Protein AF-A0A6F8XIN1-F1 (afdb_monomer_lite)

Organism: NCBI:txid1076124

Secondary structure (DSSP, 8-state):
--HHHHHHHHHHHTTTPPPPPPSS-GGG--HHHHHHHHHHSSPPPPP---TT-----TT----PPPSEEEEEEES-EEE-SS-EEE--TT--SSGGGTSB-HHHHHHHHHHHHHHHHT-TT---EEEEEEESTTHHHHHHHHHHHHHHTTPPS-EEEEEE--------------

Structure (mmCIF, N/CA/C/O backbone):
data_AF-A0A6F8XIN1-F1
#
_entry.id   AF-A0A6F8XIN1-F1
#
loop_
_atom_site.group_PDB
_atom_site.id
_atom_site.type_symbol
_atom_site.label_atom_id
_atom_site.label_alt_id
_atom_site.label_comp_id
_atom_site.label_asym_id
_atom_site.label_entity_id
_atom_site.label_seq_id
_atom_site.pdbx_PDB_ins_code
_atom_site.Cartn_x
_atom_site.Cartn_y
_atom_site.Cartn_z
_atom_site.occupancy
_atom_site.B_iso_or_equiv
_atom_site.auth_seq_id
_atom_site.auth_comp_id
_atom_site.auth_asym_id
_atom_site.auth_atom_id
_atom_site.pdbx_PDB_model_num
ATOM 1 N N . MET A 1 1 ? -13.088 -11.351 -6.174 1.00 59.16 1 MET A N 1
ATOM 2 C CA . MET A 1 1 ? -12.267 -10.125 -6.083 1.00 59.16 1 MET A CA 1
ATOM 3 C C . MET A 1 1 ? -13.207 -9.015 -5.657 1.00 59.16 1 MET A C 1
ATOM 5 O O . MET A 1 1 ? -14.348 -9.058 -6.100 1.00 59.16 1 MET A O 1
ATOM 9 N N . GLU A 1 2 ? -12.796 -8.109 -4.770 1.00 71.62 2 GLU A N 1
ATOM 10 C CA . GLU A 1 2 ? -13.644 -6.955 -4.439 1.00 71.62 2 GLU A CA 1
ATOM 11 C C . GLU A 1 2 ? -13.871 -6.104 -5.701 1.00 71.62 2 GLU A C 1
ATOM 13 O O . GLU A 1 2 ? -12.935 -5.953 -6.496 1.00 71.62 2 GLU A O 1
ATOM 18 N N . PRO A 1 3 ? -15.099 -5.617 -5.946 1.00 78.38 3 PRO A N 1
ATOM 19 C CA . PRO A 1 3 ? -15.448 -4.949 -7.199 1.00 78.38 3 PRO A CA 1
ATOM 20 C C . PRO A 1 3 ? -14.632 -3.670 -7.438 1.00 78.38 3 PRO A C 1
ATOM 22 O O . PRO A 1 3 ? -14.321 -3.345 -8.583 1.00 78.38 3 PRO A O 1
ATOM 25 N N . GLU A 1 4 ? -14.225 -2.978 -6.375 1.00 82.81 4 GLU A N 1
ATOM 26 C CA . GLU A 1 4 ? -13.361 -1.798 -6.420 1.00 82.81 4 GLU A CA 1
ATOM 27 C C . GLU A 1 4 ? -11.965 -2.148 -6.948 1.00 82.81 4 GLU A C 1
ATOM 29 O O . GLU A 1 4 ? -11.461 -1.484 -7.854 1.00 82.81 4 GLU A O 1
ATOM 34 N N . VAL A 1 5 ? -11.375 -3.245 -6.455 1.00 85.81 5 VAL A N 1
ATOM 35 C CA . VAL A 1 5 ? -10.076 -3.749 -6.929 1.00 85.81 5 VAL A CA 1
ATOM 36 C C . VAL A 1 5 ? -10.147 -4.099 -8.412 1.00 85.81 5 VAL A C 1
ATOM 38 O O . VAL A 1 5 ? -9.237 -3.748 -9.158 1.00 85.81 5 VAL A O 1
ATOM 41 N N . GLY A 1 6 ? -11.238 -4.738 -8.851 1.00 87.25 6 GLY A N 1
ATOM 42 C CA . GLY A 1 6 ? -11.454 -5.062 -10.264 1.00 87.25 6 GLY A CA 1
ATOM 43 C C . GLY A 1 6 ? -11.430 -3.820 -11.157 1.00 87.25 6 GLY A C 1
ATOM 44 O O . GLY A 1 6 ? -10.689 -3.782 -12.131 1.00 87.25 6 GLY A O 1
ATOM 45 N N . ARG A 1 7 ? -12.138 -2.753 -10.766 1.00 90.00 7 ARG A N 1
ATOM 46 C CA . ARG A 1 7 ? -12.169 -1.495 -11.534 1.00 90.00 7 ARG A CA 1
ATOM 47 C C . ARG A 1 7 ? -10.815 -0.799 -11.614 1.00 90.00 7 ARG A C 1
ATOM 49 O O . ARG A 1 7 ? -10.478 -0.251 -12.660 1.00 90.00 7 ARG A O 1
ATOM 56 N N . VAL A 1 8 ? -10.047 -0.794 -10.522 1.00 90.44 8 VAL A N 1
ATOM 57 C CA . VAL A 1 8 ? -8.687 -0.229 -10.524 1.00 90.44 8 VAL A CA 1
ATOM 58 C C . VAL A 1 8 ? -7.790 -1.022 -11.472 1.00 90.44 8 VAL A C 1
ATOM 60 O O . VAL A 1 8 ? -7.031 -0.426 -12.232 1.00 90.44 8 VAL A O 1
ATOM 63 N N . VAL A 1 9 ? -7.899 -2.352 -11.466 1.00 90.81 9 VAL A N 1
ATOM 64 C CA . VAL A 1 9 ? -7.155 -3.220 -12.386 1.00 90.81 9 VAL A CA 1
ATOM 65 C C . VAL A 1 9 ? -7.539 -2.946 -13.835 1.00 90.81 9 VAL A C 1
ATOM 67 O O . VAL A 1 9 ? -6.647 -2.712 -14.647 1.00 90.81 9 VAL A O 1
ATOM 70 N N . ASP A 1 10 ? -8.833 -2.906 -14.147 1.00 91.94 10 ASP A N 1
ATOM 71 C CA . ASP A 1 10 ? -9.321 -2.622 -15.498 1.00 91.94 10 ASP A CA 1
ATOM 72 C C . ASP A 1 10 ? -8.803 -1.263 -15.989 1.00 91.94 10 ASP A C 1
ATOM 74 O O . ASP A 1 10 ? -8.261 -1.163 -17.091 1.00 91.94 10 ASP A O 1
ATOM 78 N N . LEU A 1 11 ? -8.866 -0.232 -15.139 1.00 93.81 11 LEU A N 1
ATOM 79 C CA . LEU A 1 11 ? -8.350 1.099 -15.452 1.00 93.81 11 LEU A CA 1
ATOM 80 C C . LEU A 1 11 ? -6.838 1.098 -15.700 1.00 93.81 11 LEU A C 1
ATOM 82 O O . LEU A 1 11 ? -6.371 1.734 -16.636 1.00 93.81 11 LEU A O 1
ATOM 86 N N . LEU A 1 12 ? -6.050 0.421 -14.864 1.00 91.94 12 LEU A N 1
ATOM 87 C CA . LEU A 1 12 ? -4.595 0.392 -15.030 1.00 91.94 12 LEU A CA 1
ATOM 88 C C . LEU A 1 12 ? -4.173 -0.468 -16.232 1.00 91.94 12 LEU A C 1
ATOM 90 O O . LEU A 1 12 ? -3.168 -0.165 -16.879 1.00 91.94 12 LEU A O 1
ATOM 94 N N . SER A 1 13 ? -4.953 -1.495 -16.577 1.00 90.81 13 SER A N 1
ATOM 95 C CA . SER A 1 13 ? -4.680 -2.370 -17.721 1.00 90.81 13 SER A CA 1
ATOM 96 C C . SER A 1 13 ? -4.703 -1.622 -19.056 1.00 90.81 13 SER A C 1
ATOM 98 O O . SER A 1 13 ? -3.877 -1.906 -19.924 1.00 90.81 13 SER A O 1
ATOM 100 N N . SER A 1 14 ? -5.537 -0.580 -19.200 1.00 91.62 14 SER A N 1
ATOM 101 C CA . SER A 1 14 ? -5.538 0.263 -20.406 1.00 91.62 14 SER A CA 1
ATOM 102 C C . SER A 1 14 ? -4.240 1.055 -20.597 1.00 91.62 14 SER A C 1
ATOM 104 O O . SER A 1 14 ? -3.988 1.559 -21.687 1.00 91.62 14 SER A O 1
ATOM 106 N N . PHE A 1 15 ? -3.407 1.153 -19.556 1.00 89.19 15 PHE A N 1
ATOM 107 C CA . PHE A 1 15 ? -2.071 1.755 -19.600 1.00 89.19 15 PHE A CA 1
ATOM 108 C C . PHE A 1 15 ? -0.946 0.706 -19.648 1.00 89.19 15 PHE A C 1
ATOM 110 O O . PHE A 1 15 ? 0.218 1.044 -19.439 1.00 89.19 15 PHE A O 1
ATOM 117 N N . GLY A 1 16 ? -1.275 -0.564 -19.907 1.00 87.56 16 GLY A N 1
ATOM 118 C CA . GLY A 1 16 ? -0.309 -1.661 -19.974 1.00 87.56 16 GLY A CA 1
ATOM 119 C C . GLY A 1 16 ? 0.129 -2.199 -18.611 1.00 87.56 16 GLY A C 1
ATOM 120 O O . GLY A 1 16 ? 1.157 -2.866 -18.529 1.00 87.56 16 GLY A O 1
ATOM 121 N N . ALA A 1 17 ? -0.605 -1.904 -17.531 1.00 88.00 17 ALA A N 1
ATOM 122 C CA . ALA A 1 17 ? -0.322 -2.515 -16.240 1.00 88.00 17 ALA A CA 1
ATOM 123 C C . ALA A 1 17 ? -0.762 -3.982 -16.224 1.00 88.00 17 ALA A C 1
ATOM 125 O O . ALA A 1 17 ? -1.886 -4.318 -16.595 1.00 88.00 17 ALA A O 1
ATOM 126 N N . GLU A 1 18 ? 0.106 -4.842 -15.706 1.00 88.81 18 GLU A N 1
ATOM 127 C CA . GLU A 1 18 ? -0.196 -6.251 -15.496 1.00 88.81 18 GLU A CA 1
ATOM 128 C C . GLU A 1 18 ? -0.546 -6.489 -14.027 1.00 88.81 18 GLU A C 1
ATOM 130 O O . GLU A 1 18 ? 0.240 -6.198 -13.117 1.00 88.81 18 GLU A O 1
ATOM 13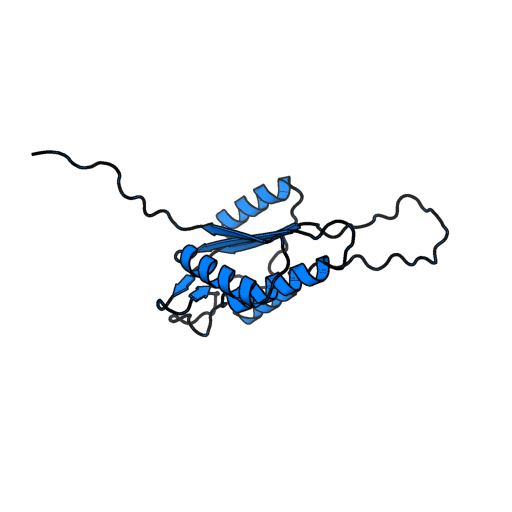5 N N . LEU A 1 19 ? -1.743 -7.027 -13.775 1.00 88.75 19 LEU A N 1
ATOM 136 C CA . LEU A 1 19 ? -2.107 -7.467 -12.437 1.00 88.75 19 LEU A CA 1
ATOM 137 C C . LEU A 1 19 ? -1.278 -8.697 -12.085 1.00 88.75 19 LEU A C 1
ATOM 139 O O . LEU A 1 19 ? -1.438 -9.764 -12.671 1.00 88.75 19 LEU A O 1
ATOM 143 N N . VAL A 1 20 ? -0.496 -8.587 -11.022 1.00 88.81 20 VAL A N 1
ATOM 144 C CA . VAL A 1 20 ? 0.047 -9.770 -10.370 1.00 88.81 20 VAL A CA 1
ATOM 145 C C . VAL A 1 20 ? -1.061 -10.314 -9.447 1.00 88.81 20 VAL A C 1
ATOM 147 O O . VAL A 1 20 ? -1.506 -9.594 -8.551 1.00 88.81 20 VAL A O 1
ATOM 150 N N . PRO A 1 21 ? -1.567 -11.546 -9.604 1.00 87.81 21 PRO A N 1
ATOM 151 C CA . PRO A 1 21 ? -2.574 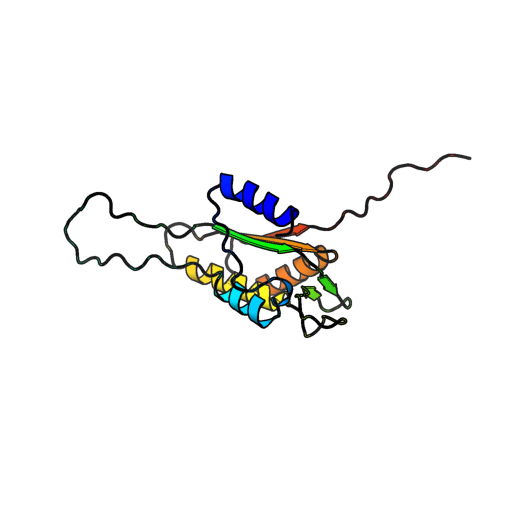-12.094 -8.698 1.00 87.81 21 PRO A CA 1
ATOM 152 C C . PRO A 1 21 ? -1.937 -12.533 -7.376 1.00 87.81 21 PRO A C 1
ATOM 154 O O . PRO A 1 21 ? -0.747 -12.840 -7.313 1.00 87.81 21 PRO A O 1
ATOM 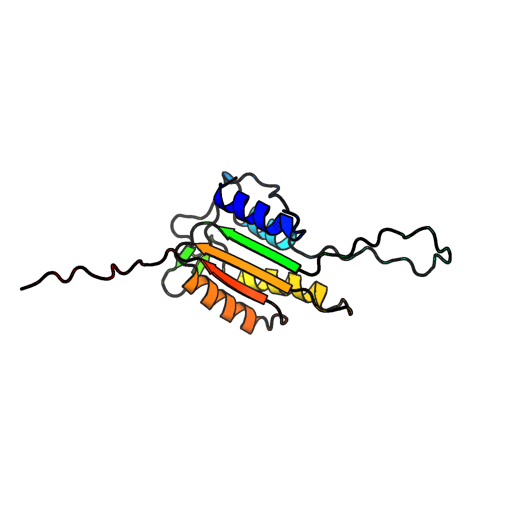157 N N . TRP A 1 22 ? -2.723 -12.574 -6.302 1.00 89.62 22 TRP A N 1
ATOM 158 C CA . TRP A 1 22 ? -2.300 -13.228 -5.063 1.00 89.62 22 TRP A CA 1
ATOM 159 C C . TRP A 1 22 ? -2.250 -14.745 -5.261 1.00 89.62 22 TRP A C 1
ATOM 161 O O . TRP A 1 22 ? -3.225 -15.323 -5.736 1.00 89.62 22 TRP A O 1
ATOM 171 N N . SER A 1 23 ? -1.173 -15.391 -4.812 1.00 90.12 23 SER A N 1
ATOM 172 C CA . SER A 1 23 ? -1.090 -16.857 -4.711 1.00 90.12 23 SER A CA 1
ATOM 173 C C . SER A 1 23 ? -1.920 -17.418 -3.548 1.00 90.12 23 SER A C 1
ATOM 175 O O . SER A 1 23 ? -2.312 -18.581 -3.567 1.00 90.12 23 SER A O 1
ATOM 177 N N . THR A 1 24 ? -2.222 -16.581 -2.552 1.00 92.44 24 THR A N 1
ATOM 178 C CA . THR A 1 24 ? -2.961 -16.947 -1.336 1.00 92.44 24 THR A CA 1
ATOM 179 C C . THR A 1 24 ? -4.410 -16.444 -1.377 1.00 92.44 24 THR A C 1
ATOM 181 O O . THR A 1 24 ? -4.683 -15.276 -1.697 1.00 92.44 24 THR A O 1
ATOM 184 N N . SER A 1 25 ? -5.360 -17.307 -0.999 1.00 91.06 25 SER A N 1
ATOM 185 C CA . SER A 1 25 ? -6.785 -16.969 -0.870 1.00 91.06 25 SER A CA 1
ATOM 186 C C . SER A 1 25 ? -7.017 -15.856 0.149 1.00 91.06 25 SER A C 1
ATOM 188 O O . SER A 1 25 ? -6.337 -15.801 1.169 1.00 91.06 25 SER A O 1
ATOM 190 N N . ALA A 1 26 ? -8.008 -14.990 -0.091 1.00 88.56 26 ALA A N 1
ATOM 191 C CA . ALA A 1 26 ? -8.253 -13.802 0.736 1.00 88.56 26 ALA A CA 1
ATOM 192 C C . ALA A 1 26 ? -8.333 -14.070 2.258 1.00 88.56 26 ALA A C 1
ATOM 194 O O . ALA A 1 26 ? -7.636 -13.366 2.988 1.00 88.56 26 ALA A O 1
ATOM 195 N N . PRO A 1 27 ? -9.041 -15.108 2.758 1.00 90.19 27 PRO A N 1
ATOM 196 C CA . PRO A 1 27 ? -9.101 -15.398 4.199 1.00 90.19 27 PRO A CA 1
ATOM 197 C C . PRO A 1 27 ? -7.754 -15.809 4.814 1.00 90.19 27 PRO A C 1
ATOM 199 O O . PRO A 1 27 ? -7.561 -15.733 6.022 1.00 90.19 27 PRO A O 1
ATOM 202 N N . SER A 1 28 ? -6.813 -16.248 3.979 1.00 91.44 28 SER A N 1
ATOM 203 C CA . SER A 1 28 ? -5.512 -16.780 4.389 1.00 91.44 28 SER A CA 1
ATOM 204 C C . SER A 1 28 ? -4.381 -15.765 4.214 1.00 91.44 28 SER A C 1
ATOM 206 O O . SER A 1 28 ? -3.229 -16.090 4.489 1.00 91.44 28 SER A O 1
ATOM 208 N N . ARG A 1 29 ? -4.678 -14.532 3.775 1.00 92.50 29 ARG A N 1
ATOM 209 C CA . ARG A 1 29 ? -3.686 -13.457 3.611 1.00 92.50 29 ARG A CA 1
ATOM 210 C C . ARG A 1 29 ? -3.302 -12.858 4.967 1.00 92.50 29 ARG A C 1
ATOM 212 O O . ARG A 1 29 ? -3.735 -11.762 5.315 1.00 92.50 29 ARG A O 1
ATOM 219 N N . GLY A 1 30 ? -2.555 -13.619 5.765 1.00 92.56 30 GLY A N 1
ATOM 220 C CA . GLY A 1 30 ? -1.930 -13.156 7.004 1.00 92.56 30 GLY A CA 1
ATOM 221 C C . GLY A 1 30 ? -0.669 -12.323 6.758 1.00 92.56 30 GLY A C 1
ATOM 222 O O . GLY A 1 30 ? -0.319 -12.040 5.612 1.00 92.56 30 GLY A O 1
ATOM 223 N N . ALA A 1 31 ? 0.023 -11.944 7.838 1.00 90.81 31 ALA A N 1
ATOM 224 C CA . ALA A 1 31 ? 1.288 -11.204 7.769 1.00 90.81 31 ALA A CA 1
ATOM 225 C C . ALA A 1 31 ? 2.308 -11.880 6.846 1.00 90.81 31 ALA A C 1
ATOM 227 O O . ALA A 1 31 ? 2.903 -11.220 6.008 1.00 90.81 31 ALA A O 1
ATOM 228 N N . ASP A 1 32 ? 2.465 -13.195 6.980 1.00 91.69 32 ASP A N 1
ATOM 229 C CA . ASP A 1 32 ? 3.332 -14.045 6.160 1.00 91.69 32 ASP A CA 1
ATOM 230 C C . ASP A 1 32 ? 3.053 -13.891 4.663 1.00 91.69 32 ASP A C 1
ATOM 232 O O . ASP A 1 32 ? 3.954 -13.570 3.893 1.00 91.69 32 ASP A O 1
ATOM 236 N N . ALA A 1 33 ? 1.794 -14.043 4.257 1.00 94.25 33 ALA A N 1
ATOM 237 C CA . ALA A 1 33 ? 1.389 -13.893 2.868 1.00 94.25 33 ALA A CA 1
ATOM 238 C C . ALA A 1 33 ? 1.630 -12.466 2.360 1.00 94.25 33 ALA A C 1
ATOM 240 O O . ALA A 1 33 ? 2.042 -12.288 1.216 1.00 94.25 33 ALA A O 1
ATOM 241 N N . VAL A 1 34 ? 1.385 -11.446 3.191 1.00 94.19 34 VAL A N 1
ATOM 242 C CA . VAL A 1 34 ? 1.656 -10.051 2.821 1.00 94.19 34 VAL A CA 1
ATOM 243 C C . VAL A 1 34 ? 3.151 -9.797 2.655 1.00 94.19 34 VAL A C 1
ATOM 245 O O . VAL A 1 34 ? 3.543 -9.182 1.669 1.00 94.19 34 VAL A O 1
ATOM 248 N N . GLN A 1 35 ? 3.987 -10.269 3.579 1.00 91.81 35 GLN A N 1
ATOM 249 C CA . GLN A 1 35 ? 5.438 -10.096 3.492 1.00 91.81 35 GLN A CA 1
ATOM 250 C C . GLN A 1 35 ? 6.003 -10.810 2.266 1.00 91.81 35 GLN A C 1
ATOM 252 O O . GLN A 1 35 ? 6.723 -10.196 1.482 1.00 91.81 35 GLN A O 1
ATOM 257 N N . GLU A 1 36 ? 5.596 -12.059 2.031 1.00 92.44 36 GLU A N 1
ATOM 258 C CA . GLU A 1 36 ? 5.947 -12.795 0.815 1.00 92.44 36 GLU A CA 1
ATOM 259 C C . GLU A 1 36 ? 5.531 -12.012 -0.432 1.00 92.44 36 GLU A C 1
ATOM 261 O O . GLU A 1 36 ? 6.295 -11.859 -1.384 1.00 92.44 36 GLU A O 1
ATOM 266 N N . ARG A 1 37 ? 4.338 -11.417 -0.403 1.00 93.31 37 ARG A N 1
ATOM 267 C CA . ARG A 1 37 ? 3.856 -10.617 -1.517 1.00 93.31 37 ARG A CA 1
ATOM 268 C C . ARG A 1 37 ? 4.684 -9.354 -1.756 1.00 93.31 37 ARG A C 1
ATOM 270 O O . ARG A 1 37 ? 4.975 -9.033 -2.906 1.00 93.31 37 ARG A O 1
ATOM 277 N N . LEU A 1 38 ? 5.066 -8.643 -0.701 1.00 92.44 38 LEU A N 1
ATOM 278 C CA . LEU A 1 38 ? 5.948 -7.478 -0.791 1.00 92.44 38 LEU A CA 1
ATOM 279 C C . LEU A 1 38 ? 7.346 -7.871 -1.296 1.00 92.44 38 LEU A C 1
ATOM 281 O O . LEU A 1 38 ? 7.953 -7.122 -2.058 1.00 92.44 38 LEU A O 1
ATOM 285 N N . HIS A 1 39 ? 7.834 -9.062 -0.941 1.00 88.19 39 HIS A N 1
ATOM 286 C CA . HIS A 1 39 ? 9.090 -9.603 -1.461 1.00 88.19 39 HIS A CA 1
ATOM 287 C C . HIS A 1 39 ? 9.015 -9.978 -2.945 1.00 88.19 39 HIS A C 1
ATOM 289 O O . HIS A 1 39 ? 9.963 -9.705 -3.684 1.00 88.19 39 HIS A O 1
ATOM 295 N N . GLN A 1 40 ? 7.902 -10.563 -3.392 1.00 87.25 40 GLN A N 1
ATOM 296 C CA . GLN A 1 40 ? 7.645 -10.868 -4.805 1.00 87.25 40 GLN A CA 1
ATOM 297 C C . GLN A 1 40 ? 7.414 -9.614 -5.641 1.00 87.25 40 GLN A C 1
ATOM 299 O O . GLN A 1 40 ? 7.706 -9.596 -6.834 1.00 87.25 40 GLN A O 1
ATOM 304 N N . TRP A 1 41 ? 6.919 -8.546 -5.017 1.00 86.25 41 TRP A N 1
ATOM 305 C CA . TRP A 1 41 ? 6.748 -7.230 -5.615 1.00 86.25 41 TRP A CA 1
ATOM 306 C C . TRP A 1 41 ? 8.090 -6.505 -5.814 1.00 86.25 41 TRP A C 1
ATOM 308 O O . TRP A 1 41 ? 8.236 -5.317 -5.550 1.00 86.25 41 TRP A O 1
ATOM 318 N N . ARG A 1 42 ? 9.111 -7.213 -6.289 1.00 74.31 42 ARG A N 1
ATOM 319 C CA . ARG A 1 42 ? 10.402 -6.653 -6.686 1.00 74.31 42 ARG A CA 1
ATOM 320 C C . ARG A 1 42 ? 10.535 -6.791 -8.199 1.00 74.31 42 ARG A C 1
ATOM 322 O O . ARG A 1 42 ? 10.068 -7.785 -8.751 1.00 74.31 42 ARG A O 1
ATOM 329 N N . PRO A 1 43 ? 11.166 -5.827 -8.886 1.00 65.94 43 PRO A N 1
ATOM 330 C CA . PRO A 1 43 ? 11.378 -5.940 -10.319 1.00 65.94 43 PRO A CA 1
ATOM 331 C C . PRO A 1 43 ? 12.189 -7.206 -10.616 1.00 65.94 43 PRO A C 1
ATOM 333 O O . PRO A 1 43 ? 13.215 -7.459 -9.971 1.00 65.94 43 PRO A O 1
ATOM 336 N N . VAL A 1 44 ? 11.726 -7.988 -11.589 1.00 62.00 44 VAL A N 1
ATOM 337 C CA . VAL A 1 44 ? 12.548 -9.010 -12.234 1.00 62.00 44 VAL A CA 1
ATOM 338 C C . VAL A 1 44 ? 13.486 -8.256 -13.170 1.00 62.00 44 VAL A C 1
ATOM 340 O O . VAL A 1 44 ? 13.020 -7.538 -14.056 1.00 62.00 44 VAL A O 1
ATOM 343 N N . LEU A 1 45 ? 14.793 -8.342 -12.923 1.00 58.16 45 LEU A N 1
ATOM 344 C CA . LEU A 1 45 ? 15.787 -7.783 -13.838 1.00 58.16 45 LEU A CA 1
ATOM 345 C C . LEU A 1 45 ? 15.762 -8.600 -15.135 1.00 58.16 45 LEU A C 1
ATOM 347 O O . LEU A 1 45 ? 15.592 -9.823 -15.057 1.00 58.16 45 LEU A O 1
ATOM 351 N N . PRO A 1 46 ? 15.940 -7.978 -16.312 1.00 53.97 46 PRO A N 1
ATOM 352 C CA . PRO A 1 46 ? 16.136 -8.738 -17.533 1.00 53.97 46 PRO A CA 1
ATOM 353 C C . PRO A 1 46 ? 17.351 -9.646 -17.331 1.00 53.97 46 PRO A C 1
ATOM 355 O O . PRO A 1 46 ? 18.407 -9.191 -16.885 1.00 53.97 46 PRO A O 1
ATOM 358 N N . THR A 1 47 ? 17.213 -10.937 -17.631 1.00 47.62 47 THR A N 1
ATOM 359 C CA . THR A 1 47 ? 18.367 -11.832 -17.738 1.00 47.62 47 THR A CA 1
ATOM 360 C C . THR A 1 47 ? 19.349 -11.222 -18.730 1.00 47.62 47 THR A C 1
ATOM 362 O O . THR A 1 47 ? 18.976 -10.923 -19.863 1.00 47.62 47 THR A O 1
ATOM 365 N N . VAL A 1 48 ? 20.573 -10.988 -18.255 1.00 49.28 48 VAL A N 1
ATOM 366 C CA . VAL A 1 48 ? 21.693 -10.388 -18.984 1.00 49.28 48 VAL A CA 1
ATOM 367 C C . VAL A 1 48 ? 21.751 -10.931 -20.413 1.00 49.28 48 VAL A C 1
ATOM 369 O O . VAL A 1 48 ? 21.864 -12.139 -20.610 1.00 49.28 48 VAL A O 1
ATOM 372 N N . TRP A 1 49 ? 21.684 -10.037 -21.403 1.00 50.19 49 TRP A N 1
ATOM 373 C CA . TRP A 1 49 ? 22.092 -10.364 -22.766 1.00 50.19 49 TRP A CA 1
ATOM 374 C C . TRP A 1 49 ? 23.573 -10.742 -22.725 1.00 50.19 49 TRP A C 1
ATOM 376 O O . TRP A 1 49 ? 24.421 -9.914 -22.376 1.00 50.19 49 TRP A O 1
ATOM 386 N N . ASP A 1 50 ? 23.872 -11.999 -23.038 1.00 44.66 50 ASP A N 1
ATOM 387 C CA . ASP A 1 50 ? 25.235 -12.464 -23.233 1.00 44.66 50 ASP A CA 1
ATOM 388 C C . ASP A 1 50 ? 25.856 -11.679 -24.399 1.00 44.66 50 ASP A C 1
ATOM 390 O O . ASP A 1 50 ? 25.465 -11.818 -25.558 1.00 44.66 50 ASP A O 1
ATOM 394 N N . LYS A 1 51 ? 26.826 -10.814 -24.084 1.00 48.16 51 LYS A N 1
ATOM 395 C CA . LYS A 1 51 ? 27.553 -10.001 -25.069 1.00 48.16 51 LYS A CA 1
ATOM 396 C C . LYS A 1 51 ? 28.378 -10.836 -26.061 1.00 48.16 51 LYS A C 1
ATOM 398 O O . LYS A 1 51 ? 28.944 -10.245 -26.974 1.00 48.16 51 LYS A O 1
ATOM 403 N N . SER A 1 52 ? 28.469 -12.159 -25.904 1.00 51.75 52 SER A N 1
ATOM 404 C CA . SER A 1 52 ? 29.260 -13.035 -26.780 1.00 51.75 52 SER A CA 1
ATOM 405 C C . SER A 1 52 ? 28.529 -13.555 -28.028 1.00 51.75 52 SER A C 1
ATOM 407 O O . SER A 1 52 ? 29.142 -14.233 -28.848 1.00 51.75 52 SER A O 1
ATOM 409 N N . SER A 1 53 ? 27.246 -13.230 -28.222 1.00 49.06 53 SER A N 1
ATOM 410 C CA . SER A 1 53 ? 26.486 -13.671 -29.404 1.00 49.06 53 SER A CA 1
ATOM 411 C C . SER A 1 53 ? 26.518 -12.622 -30.531 1.00 49.06 53 SER A C 1
ATOM 413 O O . SER A 1 53 ? 25.641 -11.764 -30.615 1.00 49.06 53 SER A O 1
ATOM 415 N N . GLU A 1 54 ? 27.532 -12.684 -31.401 1.00 46.62 54 GLU A N 1
ATOM 416 C CA . GLU A 1 54 ? 27.710 -11.850 -32.613 1.00 46.62 54 GLU A CA 1
ATOM 417 C C . GLU A 1 54 ? 26.787 -12.237 -33.795 1.00 46.62 54 GLU A C 1
ATOM 419 O O . GLU A 1 54 ? 27.197 -12.221 -34.951 1.00 46.62 54 GLU A O 1
ATOM 424 N N . GLU A 1 55 ? 25.517 -12.554 -33.552 1.00 45.88 55 GLU A N 1
ATOM 425 C CA . GLU A 1 55 ? 24.547 -12.777 -34.635 1.00 45.88 55 GLU A CA 1
ATOM 426 C C . GLU A 1 55 ? 23.328 -11.864 -34.422 1.00 45.88 55 GLU A C 1
ATOM 428 O O . GLU A 1 55 ? 22.568 -12.064 -33.468 1.00 45.88 55 GLU A O 1
ATOM 433 N N . PRO A 1 56 ? 23.096 -10.848 -35.281 1.00 45.00 56 PRO A N 1
ATOM 434 C CA . PRO A 1 56 ? 21.873 -10.059 -35.251 1.00 45.00 56 PRO A CA 1
ATOM 435 C C . PRO A 1 56 ? 20.720 -10.891 -35.833 1.00 45.00 56 PRO A C 1
ATOM 437 O O . PRO A 1 56 ? 20.309 -10.722 -36.979 1.00 45.00 56 PRO A O 1
ATOM 440 N N . GLY A 1 57 ? 20.197 -11.816 -35.026 1.00 46.91 57 GLY A N 1
ATOM 441 C CA . GLY A 1 57 ? 18.930 -12.496 -35.288 1.00 46.91 57 GLY A CA 1
ATOM 442 C C . GLY A 1 57 ? 17.741 -11.523 -35.211 1.00 46.91 57 GLY A C 1
ATOM 443 O O . GLY A 1 57 ? 17.854 -10.456 -34.597 1.00 46.91 57 GLY A O 1
ATOM 444 N N . PRO A 1 58 ? 16.588 -11.852 -35.826 1.00 43.62 58 PRO A N 1
ATOM 445 C CA . PRO A 1 58 ? 15.451 -10.943 -35.931 1.00 43.62 58 PRO A CA 1
ATOM 446 C C . PRO A 1 58 ? 14.952 -10.567 -34.533 1.00 43.62 58 PRO A C 1
ATOM 448 O O . PRO A 1 58 ? 14.407 -11.416 -33.837 1.00 43.62 58 PRO A O 1
ATOM 451 N N . ALA A 1 59 ? 15.188 -9.309 -34.140 1.00 49.38 59 ALA A N 1
ATOM 452 C CA . ALA A 1 59 ? 14.682 -8.643 -32.940 1.00 49.38 59 ALA A CA 1
ATOM 453 C C . ALA A 1 59 ? 14.399 -9.608 -31.776 1.00 49.38 59 ALA A C 1
ATOM 455 O O . ALA A 1 59 ? 13.243 -9.920 -31.485 1.00 49.38 59 ALA A O 1
ATOM 456 N N . ALA A 1 60 ? 15.459 -10.087 -31.114 1.00 46.59 60 ALA A N 1
ATOM 457 C CA . ALA A 1 60 ? 15.318 -10.754 -29.827 1.00 46.59 60 ALA A CA 1
ATOM 458 C C . ALA A 1 60 ? 14.410 -9.882 -28.947 1.00 46.59 60 ALA A C 1
ATOM 460 O O . ALA A 1 60 ? 14.720 -8.716 -28.698 1.00 46.59 60 ALA A O 1
ATOM 461 N N . ASN A 1 61 ? 13.248 -10.421 -28.570 1.00 43.91 61 ASN A N 1
ATOM 462 C CA . ASN A 1 61 ? 12.249 -9.754 -27.745 1.00 43.91 61 ASN A CA 1
ATOM 463 C C . ASN A 1 61 ? 12.900 -9.367 -26.412 1.00 43.91 61 ASN A C 1
ATOM 465 O O . ASN A 1 61 ? 12.922 -10.153 -25.466 1.00 43.91 61 ASN A O 1
ATOM 469 N N . VAL A 1 62 ? 13.466 -8.162 -26.340 1.00 52.75 62 VAL A N 1
ATOM 470 C CA . VAL A 1 62 ? 13.936 -7.582 -25.088 1.00 52.75 62 VAL A CA 1
ATOM 471 C C . VAL A 1 62 ? 12.683 -7.312 -24.272 1.00 52.75 62 VAL A C 1
ATOM 473 O O . VAL A 1 62 ? 12.013 -6.296 -24.462 1.00 52.75 62 VAL A O 1
ATOM 476 N N . VAL A 1 63 ? 12.342 -8.241 -23.382 1.00 54.56 63 VAL A N 1
ATOM 477 C CA . VAL A 1 63 ? 11.316 -8.016 -22.371 1.00 54.56 63 VAL A CA 1
ATOM 478 C C . VAL A 1 63 ? 11.873 -6.955 -21.430 1.00 54.56 63 VAL A C 1
ATOM 480 O O . VAL A 1 63 ? 12.615 -7.244 -20.495 1.00 54.56 63 VAL A O 1
ATOM 483 N N . ARG A 1 64 ? 11.599 -5.686 -21.745 1.00 58.53 64 ARG A N 1
ATOM 484 C CA . ARG A 1 64 ? 11.955 -4.563 -20.882 1.00 58.53 64 ARG A CA 1
ATOM 485 C C . ARG A 1 64 ? 11.172 -4.715 -19.588 1.00 58.53 64 ARG A C 1
ATOM 487 O O . ARG A 1 64 ? 9.944 -4.780 -19.619 1.00 58.53 64 ARG A O 1
ATOM 494 N N . SER A 1 65 ? 11.871 -4.740 -18.459 1.00 62.91 65 SER A N 1
ATOM 495 C CA . SER A 1 65 ? 11.214 -4.727 -17.156 1.00 62.91 65 SER A CA 1
ATOM 496 C C . SER A 1 65 ? 10.310 -3.492 -17.042 1.00 62.91 65 SER A C 1
ATOM 498 O O . SER A 1 65 ? 10.687 -2.413 -17.520 1.00 62.91 65 SER A O 1
ATOM 500 N N . PRO A 1 66 ? 9.119 -3.610 -16.424 1.00 68.69 66 PRO A N 1
ATOM 501 C CA . PRO A 1 66 ? 8.218 -2.478 -16.264 1.00 68.69 66 PRO A CA 1
ATOM 502 C C . PRO A 1 66 ? 8.942 -1.306 -15.595 1.00 68.69 66 PRO A C 1
ATOM 504 O O . PRO A 1 66 ? 9.550 -1.474 -14.539 1.00 68.69 66 PRO A O 1
ATOM 507 N N . ARG A 1 67 ? 8.867 -0.106 -16.185 1.00 77.75 67 ARG A N 1
ATOM 508 C CA . ARG A 1 67 ? 9.491 1.116 -15.629 1.00 77.75 67 ARG A CA 1
ATOM 509 C C . ARG A 1 67 ? 8.683 1.745 -14.489 1.00 77.75 67 ARG A C 1
ATOM 511 O O . ARG A 1 67 ? 9.137 2.684 -13.845 1.00 77.75 67 ARG A O 1
ATOM 518 N N . GLY A 1 68 ? 7.487 1.230 -14.234 1.00 86.88 68 GLY A N 1
ATOM 519 C CA . GLY A 1 68 ? 6.566 1.699 -13.208 1.00 86.88 68 GLY A CA 1
ATOM 520 C C . GLY A 1 68 ? 6.022 0.545 -12.386 1.00 86.88 68 GLY A C 1
ATOM 521 O O . GLY A 1 68 ? 6.084 -0.608 -12.811 1.00 86.88 68 GLY A O 1
ATOM 522 N N . SER A 1 69 ? 5.525 0.837 -11.191 1.00 90.56 69 SER A N 1
ATOM 523 C CA . SER A 1 69 ? 4.739 -0.127 -10.431 1.00 90.56 69 SER A CA 1
ATOM 524 C C . SER A 1 69 ? 3.716 0.562 -9.543 1.00 90.56 69 SER A C 1
ATOM 526 O O . SER A 1 69 ? 3.993 1.607 -8.960 1.00 90.56 69 SER A O 1
ATOM 528 N N . VAL A 1 70 ? 2.556 -0.071 -9.381 1.00 93.50 70 VAL A N 1
ATOM 529 C CA . VAL A 1 70 ? 1.515 0.366 -8.446 1.00 93.50 70 VAL A CA 1
ATOM 530 C C . VAL A 1 70 ? 1.361 -0.679 -7.343 1.00 93.50 70 VAL A C 1
ATOM 532 O O . VAL A 1 70 ? 1.192 -1.861 -7.636 1.00 93.50 70 VAL A O 1
ATOM 535 N N . LEU A 1 71 ? 1.415 -0.249 -6.083 1.00 94.81 71 LEU A N 1
ATOM 536 C CA . LEU A 1 71 ? 0.948 -1.018 -4.932 1.00 94.81 71 LEU A CA 1
ATOM 537 C C . LEU A 1 71 ? -0.405 -0.455 -4.515 1.00 94.81 71 LEU A C 1
ATOM 539 O O . LEU A 1 71 ? -0.501 0.725 -4.191 1.00 94.81 71 LEU A O 1
ATOM 543 N N . TYR A 1 72 ? -1.436 -1.295 -4.496 1.00 95.19 72 TYR A N 1
ATOM 544 C CA . TYR A 1 72 ? -2.755 -0.927 -3.988 1.00 95.19 72 TYR A CA 1
ATOM 545 C C . TYR A 1 72 ? -3.080 -1.750 -2.745 1.00 95.19 72 TYR A C 1
ATOM 547 O O . TYR A 1 72 ? -3.133 -2.981 -2.801 1.00 95.19 72 TYR A O 1
ATOM 555 N N . TRP A 1 73 ? -3.281 -1.061 -1.625 1.00 94.81 73 TRP A N 1
ATOM 556 C CA . TRP A 1 73 ? -3.787 -1.636 -0.392 1.00 94.81 73 TRP A CA 1
ATOM 557 C C . TRP A 1 73 ? -5.225 -1.190 -0.176 1.00 94.81 73 TRP A C 1
ATOM 559 O O . TRP A 1 73 ? -5.478 0.004 -0.048 1.00 94.81 73 TRP A O 1
ATOM 569 N N . VAL A 1 74 ? -6.135 -2.149 -0.041 1.00 92.31 74 VAL A N 1
ATOM 570 C CA . VAL A 1 74 ? -7.511 -1.917 0.399 1.00 92.31 74 VAL A CA 1
ATOM 571 C C . VAL A 1 74 ? -7.784 -2.751 1.644 1.00 92.31 74 VAL A C 1
ATOM 573 O O . VAL A 1 74 ? -7.391 -3.919 1.721 1.00 92.31 74 VAL A O 1
ATOM 576 N N . GLY A 1 75 ? -8.400 -2.139 2.652 1.00 90.38 75 GLY A N 1
ATOM 577 C CA . GLY A 1 75 ? -8.803 -2.835 3.869 1.00 90.38 75 GLY A CA 1
ATOM 578 C C . GLY A 1 75 ? -8.846 -1.926 5.088 1.00 90.38 75 GLY A C 1
ATOM 579 O O . GLY A 1 75 ? -9.057 -0.718 5.001 1.00 90.38 75 GLY A O 1
ATOM 580 N N . HIS A 1 76 ? -8.638 -2.512 6.264 1.00 91.00 76 HIS A N 1
ATOM 581 C CA . HIS A 1 76 ? -8.710 -1.773 7.519 1.00 91.00 76 HIS A CA 1
ATOM 582 C C . HIS A 1 76 ? -7.356 -1.224 7.951 1.00 91.00 76 HIS A C 1
ATOM 584 O O . HIS A 1 76 ? -6.296 -1.793 7.701 1.00 91.00 76 HIS A O 1
ATOM 590 N N . GLY A 1 77 ? -7.416 -0.083 8.622 1.00 91.19 77 GLY A N 1
ATOM 591 C CA . GLY A 1 77 ? -6.282 0.612 9.201 1.00 91.19 77 GLY A CA 1
ATOM 592 C C . GLY A 1 77 ? -6.523 0.751 10.691 1.00 91.19 77 GLY A C 1
ATOM 593 O O . GLY A 1 77 ? -7.653 0.950 11.139 1.00 91.19 77 GLY A O 1
ATOM 594 N N . TRP A 1 78 ? -5.456 0.639 11.460 1.00 91.94 78 TRP A N 1
ATOM 595 C CA . TRP A 1 78 ? -5.483 0.721 12.907 1.00 91.94 78 TRP A CA 1
ATOM 596 C C . TRP A 1 78 ? -4.543 1.820 13.388 1.00 91.94 78 TRP A C 1
ATOM 598 O O . TRP A 1 78 ? -3.522 2.105 12.761 1.00 91.94 78 TRP A O 1
ATOM 608 N N . SER A 1 79 ? -4.911 2.448 14.502 1.00 89.00 79 SER A N 1
ATOM 609 C CA . SER A 1 79 ? -4.106 3.469 15.158 1.00 89.00 79 SER A CA 1
ATOM 610 C C . SER A 1 79 ? -4.416 3.519 16.653 1.00 89.00 79 SER A C 1
ATOM 612 O O . SER A 1 79 ? -5.592 3.501 17.020 1.00 89.00 79 SER A O 1
ATOM 614 N N . ASP A 1 80 ? -3.387 3.639 17.495 1.00 87.94 80 ASP A N 1
ATOM 615 C CA . ASP A 1 80 ? -3.509 4.008 18.920 1.00 87.94 80 ASP A CA 1
ATOM 616 C C . ASP A 1 80 ? -3.167 5.493 19.177 1.00 87.94 80 ASP A C 1
ATOM 618 O O . ASP A 1 80 ? -2.979 5.914 20.316 1.00 87.94 80 ASP A O 1
ATOM 622 N N . GLY A 1 81 ? -3.072 6.293 18.109 1.00 85.56 81 GLY A N 1
ATOM 623 C CA . GLY A 1 81 ? -2.652 7.696 18.154 1.00 85.56 81 GLY A CA 1
ATOM 624 C C . GLY A 1 81 ? -1.134 7.897 18.142 1.00 85.56 81 GLY A C 1
ATOM 625 O O . GLY A 1 81 ? -0.690 9.009 17.876 1.00 85.56 81 GLY A O 1
ATOM 626 N N . ARG A 1 82 ? -0.339 6.844 18.383 1.00 86.75 82 ARG A N 1
ATOM 627 C CA . ARG A 1 82 ? 1.134 6.879 18.301 1.00 86.75 82 ARG A CA 1
ATOM 628 C C . ARG A 1 82 ? 1.692 5.926 17.251 1.00 86.75 82 ARG A C 1
ATOM 630 O O . ARG A 1 82 ? 2.724 6.208 16.657 1.00 86.75 82 ARG A O 1
ATOM 637 N N . ARG A 1 83 ? 1.046 4.779 17.075 1.00 90.19 83 ARG A N 1
ATOM 638 C CA . ARG A 1 83 ? 1.406 3.727 16.130 1.00 90.19 83 ARG A CA 1
ATOM 639 C C . ARG A 1 83 ? 0.283 3.531 15.139 1.00 90.19 83 ARG A C 1
ATOM 641 O O . ARG A 1 83 ? -0.890 3.704 15.472 1.00 90.19 83 ARG A O 1
ATOM 648 N N . HIS A 1 84 ? 0.663 3.100 13.946 1.00 92.56 84 HIS A N 1
ATOM 649 C CA . HIS A 1 84 ? -0.241 2.866 12.835 1.00 92.56 84 HIS A CA 1
ATOM 650 C C . HIS A 1 84 ? 0.056 1.506 12.220 1.00 92.56 84 HIS A C 1
ATOM 652 O O . HIS A 1 84 ? 1.205 1.073 12.193 1.00 92.56 84 HIS A O 1
ATOM 658 N N . ALA A 1 85 ? -0.979 0.826 11.743 1.00 94.44 85 ALA A N 1
ATOM 659 C CA . ALA A 1 85 ? -0.823 -0.456 11.074 1.00 94.44 85 ALA A CA 1
ATOM 660 C C . ALA A 1 85 ? -1.949 -0.685 10.068 1.00 94.44 85 ALA A C 1
ATOM 662 O O . ALA A 1 85 ? -3.074 -0.214 10.247 1.00 94.44 85 ALA A O 1
ATOM 663 N N . LEU A 1 86 ? -1.652 -1.459 9.034 1.00 94.12 86 LEU A N 1
ATOM 664 C CA . LEU A 1 86 ? -2.627 -1.990 8.096 1.00 94.12 86 LEU A CA 1
ATOM 665 C C . LEU A 1 86 ? -3.031 -3.399 8.536 1.00 94.12 86 LEU A C 1
ATOM 667 O O . LEU A 1 86 ? -2.182 -4.257 8.777 1.00 94.12 86 LEU A O 1
ATOM 671 N N . ALA A 1 87 ? -4.331 -3.642 8.665 1.00 93.56 87 ALA A N 1
ATOM 672 C CA . ALA A 1 87 ? -4.847 -4.934 9.093 1.00 93.56 87 ALA A CA 1
ATOM 673 C C . ALA A 1 87 ? -4.863 -5.928 7.928 1.00 93.56 87 ALA A C 1
ATOM 675 O O . ALA A 1 87 ? -5.277 -5.592 6.821 1.00 93.56 87 ALA A O 1
ATOM 676 N N . HIS A 1 88 ? -4.482 -7.170 8.199 1.00 92.44 88 HIS A N 1
ATOM 677 C CA . HIS A 1 88 ? -4.566 -8.285 7.259 1.00 92.44 88 HIS A CA 1
ATOM 678 C C . HIS A 1 88 ? -5.581 -9.331 7.749 1.00 92.44 88 HIS A C 1
ATOM 680 O O . HIS A 1 88 ? -6.056 -9.258 8.882 1.00 92.44 88 HIS A O 1
ATOM 686 N N . ALA A 1 89 ? -5.875 -10.361 6.949 1.00 89.19 89 ALA A N 1
ATOM 687 C CA . ALA A 1 89 ? -6.974 -11.299 7.225 1.00 89.19 89 ALA A CA 1
ATOM 688 C C . ALA A 1 89 ? -6.859 -12.029 8.578 1.00 89.19 89 ALA A C 1
ATOM 690 O O . ALA A 1 89 ? -7.865 -12.355 9.197 1.00 89.19 89 ALA A O 1
ATOM 691 N N . ARG A 1 90 ? -5.627 -12.260 9.056 1.00 85.94 90 ARG A N 1
ATOM 692 C CA . ARG A 1 90 ? -5.349 -12.890 10.361 1.00 85.94 90 ARG A CA 1
ATOM 693 C C . ARG A 1 90 ? -4.979 -11.909 11.482 1.00 85.94 90 ARG A C 1
ATOM 695 O O . ARG A 1 90 ? -4.384 -12.335 12.469 1.00 85.94 90 ARG A O 1
ATOM 702 N N . SER A 1 91 ? -5.185 -10.602 11.308 1.00 85.00 91 SER A N 1
ATOM 703 C CA . SER A 1 91 ? -4.768 -9.638 12.332 1.00 85.00 91 SER A CA 1
ATOM 704 C C . SER A 1 91 ? -5.665 -9.790 13.564 1.00 85.00 91 SER A C 1
ATOM 706 O O . SER A 1 91 ? -6.876 -9.958 13.412 1.00 85.00 91 SER A O 1
ATOM 708 N N . PRO A 1 92 ? -5.106 -9.731 14.784 1.00 75.75 92 PRO A N 1
ATOM 709 C CA . PRO A 1 92 ? -5.915 -9.700 15.995 1.00 75.75 92 PRO A CA 1
ATOM 710 C C . PRO A 1 92 ? -6.767 -8.423 16.044 1.00 75.75 92 PRO A C 1
ATOM 712 O O . PRO A 1 92 ? -6.439 -7.421 15.409 1.00 75.75 92 PRO A O 1
ATOM 715 N N . VAL A 1 93 ? -7.836 -8.440 16.851 1.00 67.12 93 VAL A N 1
ATOM 716 C CA . VAL A 1 93 ? -8.765 -7.302 17.031 1.00 67.12 93 VAL A CA 1
ATOM 717 C C . VAL A 1 93 ? -8.022 -6.008 17.394 1.00 67.12 93 VAL A C 1
ATOM 719 O O . VAL A 1 93 ? -8.372 -4.928 16.922 1.00 67.12 93 VAL A O 1
ATOM 722 N N . VAL A 1 94 ? -6.948 -6.118 18.184 1.00 70.81 94 VAL A N 1
ATOM 723 C CA . VAL A 1 94 ? -5.982 -5.036 18.404 1.00 70.81 94 VAL A CA 1
ATOM 724 C C . VAL A 1 94 ? -4.787 -5.266 17.486 1.00 70.81 94 VAL A C 1
ATOM 726 O O . VAL A 1 94 ? -3.858 -5.993 17.822 1.00 70.81 94 VAL A O 1
ATOM 729 N N . VAL A 1 95 ? -4.826 -4.639 16.314 1.00 72.12 95 VAL A N 1
ATOM 730 C CA . VAL A 1 95 ? -3.894 -4.886 15.201 1.00 72.12 95 VAL A CA 1
ATOM 731 C C . VAL A 1 95 ? -2.447 -4.487 15.528 1.00 72.12 95 VAL A C 1
ATOM 733 O O . VAL A 1 95 ? -1.534 -4.978 14.880 1.00 72.12 95 VAL A O 1
ATOM 736 N N . GLY A 1 96 ? -2.208 -3.652 16.545 1.00 64.69 96 GLY A N 1
ATOM 737 C CA . GLY A 1 96 ? -0.944 -2.939 16.778 1.00 64.69 96 GLY A CA 1
ATOM 738 C C . GLY A 1 96 ? 0.370 -3.679 16.494 1.00 64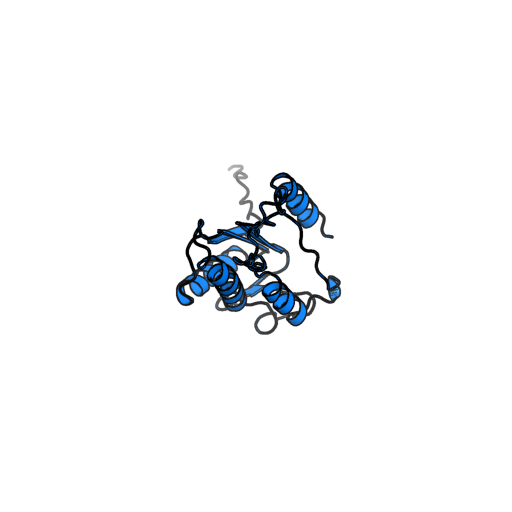.69 96 GLY A C 1
ATOM 739 O O . GLY A 1 96 ? 1.194 -3.140 15.767 1.00 64.69 96 GLY A O 1
ATOM 740 N N . SER A 1 97 ? 0.587 -4.889 17.023 1.00 64.56 97 SER A N 1
ATOM 741 C CA . SER A 1 97 ? 1.808 -5.683 16.759 1.00 64.56 97 SER A CA 1
ATOM 742 C C . SER A 1 97 ? 1.639 -6.783 15.704 1.00 64.56 97 SER A C 1
ATOM 744 O O . SER A 1 97 ? 2.614 -7.436 15.343 1.00 64.56 97 SER A O 1
ATOM 746 N N . GLY A 1 98 ? 0.414 -7.013 15.232 1.00 78.19 98 GLY A N 1
ATOM 747 C CA . GLY A 1 98 ? 0.049 -8.088 14.306 1.00 78.19 98 GLY A CA 1
ATOM 748 C C . GLY A 1 98 ? -0.552 -7.581 12.997 1.00 78.19 98 GLY A C 1
ATOM 749 O O . GLY A 1 98 ? -1.310 -8.306 12.360 1.00 78.19 98 GLY A O 1
ATOM 750 N N . GLY A 1 99 ? -0.303 -6.323 12.644 1.00 89.81 99 GLY A N 1
ATOM 751 C CA . GLY A 1 99 ? -0.612 -5.739 11.344 1.00 89.81 99 GLY A CA 1
ATOM 752 C C . GLY A 1 99 ? 0.662 -5.427 10.573 1.00 89.81 99 GLY A C 1
ATOM 753 O O . GLY A 1 99 ? 1.772 -5.652 11.050 1.00 89.81 99 GLY A O 1
ATOM 754 N N . VAL A 1 100 ? 0.492 -4.892 9.372 1.00 93.94 100 VAL A N 1
ATOM 755 C CA . VAL A 1 100 ? 1.598 -4.456 8.521 1.00 93.94 100 VAL A CA 1
ATOM 756 C C . VAL A 1 100 ? 1.917 -3.009 8.857 1.00 93.94 100 VAL A C 1
ATOM 758 O O . VAL A 1 100 ? 1.071 -2.125 8.710 1.00 93.94 100 VAL A O 1
ATOM 761 N N . LEU A 1 101 ? 3.127 -2.782 9.350 1.00 94.19 101 LEU A N 1
ATOM 762 C CA . LEU A 1 101 ? 3.575 -1.477 9.813 1.00 94.19 101 LEU A CA 1
ATOM 763 C C . LEU A 1 101 ? 4.034 -0.592 8.637 1.00 94.19 101 LEU A C 1
ATOM 765 O O . LEU A 1 101 ? 4.546 -1.119 7.641 1.00 94.19 101 LEU A O 1
ATOM 769 N N . PRO A 1 102 ? 3.908 0.744 8.739 1.00 94.69 102 PRO A N 1
ATOM 770 C CA . PRO A 1 102 ? 4.441 1.676 7.746 1.00 94.69 102 PRO A CA 1
ATOM 771 C C . PRO A 1 102 ? 5.926 1.450 7.435 1.00 94.69 102 PRO A C 1
ATOM 773 O O . PRO A 1 102 ? 6.325 1.515 6.277 1.00 94.69 102 PRO A O 1
ATOM 776 N N . GLU A 1 103 ? 6.737 1.094 8.431 1.00 94.31 103 GLU A N 1
ATOM 777 C CA . GLU A 1 103 ? 8.167 0.820 8.273 1.00 94.31 103 GLU A CA 1
ATOM 778 C C . GLU A 1 103 ? 8.422 -0.422 7.409 1.00 94.31 103 GLU A C 1
ATOM 780 O O . GLU A 1 103 ? 9.364 -0.448 6.618 1.00 94.31 103 GLU A O 1
ATOM 785 N N . GLN A 1 104 ? 7.558 -1.439 7.505 1.00 93.94 104 GLN A N 1
ATOM 786 C CA . GLN A 1 104 ? 7.648 -2.635 6.663 1.00 93.94 104 GLN A CA 1
ATOM 787 C C . GLN A 1 104 ? 7.325 -2.303 5.202 1.00 93.94 104 GLN A C 1
ATOM 789 O O . GLN A 1 104 ? 8.012 -2.775 4.295 1.00 93.94 104 GLN A O 1
ATOM 794 N N . LEU A 1 105 ? 6.318 -1.455 4.964 1.00 94.56 105 LEU A N 1
ATOM 795 C CA . LEU A 1 105 ? 6.026 -0.954 3.620 1.00 94.56 105 LEU A CA 1
ATOM 796 C C . LEU A 1 105 ? 7.162 -0.083 3.081 1.00 94.56 105 LEU A C 1
ATOM 798 O O . LEU A 1 105 ? 7.571 -0.273 1.937 1.00 94.56 105 LEU A O 1
ATOM 802 N N . ALA A 1 106 ? 7.698 0.830 3.892 1.00 94.50 106 ALA A N 1
ATOM 803 C CA . ALA A 1 106 ? 8.813 1.687 3.504 1.00 94.50 106 ALA A CA 1
ATOM 804 C C . ALA A 1 106 ? 10.037 0.857 3.099 1.00 94.50 106 ALA A C 1
ATOM 806 O O . ALA A 1 106 ? 10.621 1.099 2.045 1.00 94.50 106 ALA A O 1
ATOM 807 N N . HIS A 1 107 ? 10.365 -0.181 3.876 1.00 92.69 107 HIS A N 1
ATOM 808 C CA . HIS A 1 107 ? 11.437 -1.112 3.546 1.00 92.69 107 HIS A CA 1
ATOM 809 C C . HIS A 1 107 ? 11.198 -1.824 2.205 1.00 92.69 107 HIS A C 1
ATOM 811 O O . HIS A 1 107 ? 12.103 -1.892 1.374 1.00 92.69 107 HIS A O 1
ATOM 817 N N . ALA A 1 108 ? 9.979 -2.315 1.958 1.00 92.25 108 ALA A N 1
ATOM 818 C CA . ALA A 1 108 ? 9.634 -2.965 0.694 1.00 92.25 108 ALA A CA 1
ATOM 819 C C . ALA A 1 108 ? 9.741 -2.008 -0.508 1.00 92.25 108 ALA A C 1
ATOM 821 O O . ALA A 1 108 ? 10.304 -2.375 -1.539 1.00 92.25 108 ALA A O 1
ATOM 822 N N . ILE A 1 109 ? 9.266 -0.766 -0.365 1.00 91.56 109 ILE A N 1
ATOM 823 C CA . ILE A 1 109 ? 9.366 0.279 -1.397 1.00 91.56 109 ILE A CA 1
ATOM 824 C C . ILE A 1 109 ? 10.834 0.627 -1.667 1.00 91.56 109 ILE A C 1
ATOM 826 O O . ILE A 1 109 ? 11.248 0.675 -2.826 1.00 91.56 109 ILE A O 1
ATOM 830 N N . ALA A 1 110 ? 11.637 0.821 -0.618 1.00 88.88 110 ALA A N 1
ATOM 831 C CA . ALA A 1 110 ? 13.065 1.095 -0.741 1.00 88.88 110 ALA A CA 1
ATOM 832 C C . ALA A 1 110 ? 13.794 -0.056 -1.451 1.00 88.88 110 ALA A C 1
ATOM 834 O O . ALA A 1 110 ? 14.558 0.178 -2.385 1.00 88.88 110 ALA A O 1
ATOM 835 N N . ALA A 1 111 ? 13.505 -1.307 -1.077 1.00 86.88 111 ALA A N 1
ATOM 836 C CA . ALA A 1 111 ? 14.081 -2.494 -1.705 1.00 86.88 111 ALA A CA 1
ATOM 837 C C . ALA A 1 111 ? 13.646 -2.679 -3.170 1.00 86.88 111 ALA A C 1
ATOM 839 O O . ALA A 1 111 ? 14.418 -3.213 -3.974 1.00 86.88 111 ALA A O 1
ATOM 840 N N . HIS A 1 112 ? 12.426 -2.259 -3.522 1.00 85.88 112 HIS A N 1
ATOM 841 C CA . HIS A 1 112 ? 11.942 -2.229 -4.902 1.00 85.88 112 HIS A CA 1
ATOM 842 C C . HIS A 1 112 ? 12.702 -1.188 -5.729 1.00 85.88 112 HIS A C 1
ATOM 844 O O . HIS A 1 112 ? 13.174 -1.492 -6.823 1.00 85.88 112 HIS A O 1
ATOM 850 N N . GLN A 1 113 ? 12.839 0.026 -5.192 1.00 83.31 113 GLN A N 1
ATOM 851 C CA . GLN A 1 113 ? 13.463 1.152 -5.880 1.00 83.31 113 GLN A CA 1
ATOM 852 C C . GLN A 1 113 ? 14.983 1.005 -6.019 1.00 83.31 113 GLN A C 1
ATOM 854 O O . GLN A 1 113 ? 15.521 1.288 -7.085 1.00 83.31 113 GLN A O 1
ATOM 859 N N . ALA A 1 114 ? 15.677 0.505 -4.992 1.00 80.62 114 ALA A N 1
ATOM 860 C CA . ALA A 1 114 ? 17.128 0.306 -5.027 1.00 80.62 114 ALA A CA 1
ATOM 861 C C . ALA A 1 114 ? 17.563 -0.583 -6.203 1.00 80.62 114 ALA A C 1
ATOM 863 O O . ALA A 1 114 ? 18.532 -0.274 -6.881 1.00 80.62 114 ALA A O 1
ATOM 864 N N . ARG A 1 115 ? 16.789 -1.629 -6.519 1.00 73.06 115 ARG A N 1
ATOM 865 C CA . ARG A 1 115 ? 17.068 -2.519 -7.659 1.00 73.06 115 ARG A CA 1
ATOM 866 C C . ARG A 1 115 ? 16.924 -1.869 -9.034 1.00 73.06 115 ARG A C 1
ATOM 868 O O . ARG A 1 115 ? 17.403 -2.442 -9.999 1.00 73.06 115 ARG A O 1
ATOM 875 N N . ARG A 1 116 ? 16.229 -0.733 -9.131 1.00 70.56 116 ARG A N 1
ATOM 876 C CA . ARG A 1 116 ? 16.042 0.019 -10.383 1.00 70.56 116 ARG A CA 1
ATOM 877 C C . ARG A 1 116 ? 16.986 1.210 -10.506 1.00 70.56 116 ARG A C 1
ATOM 879 O O . ARG A 1 116 ? 17.036 1.819 -11.566 1.00 70.56 116 ARG A O 1
ATOM 886 N N . ALA A 1 117 ? 17.671 1.586 -9.427 1.00 64.06 117 ALA A N 1
ATOM 887 C CA . ALA A 1 117 ? 18.657 2.661 -9.461 1.00 64.06 117 ALA A CA 1
ATOM 888 C C . ALA A 1 117 ? 19.919 2.256 -10.242 1.00 64.06 117 ALA A C 1
ATOM 890 O O . ALA A 1 117 ? 20.596 3.131 -10.770 1.00 64.06 117 ALA A O 1
ATOM 891 N N . ASP A 1 118 ? 20.181 0.951 -10.350 1.00 61.94 118 ASP A N 1
ATOM 892 C CA . ASP A 1 118 ? 21.305 0.387 -11.105 1.00 61.94 118 ASP A CA 1
ATOM 893 C C . ASP A 1 118 ? 21.051 0.343 -12.630 1.00 61.94 118 ASP A C 1
ATOM 895 O O . ASP A 1 118 ? 21.976 0.083 -13.397 1.00 61.94 118 ASP A O 1
ATOM 899 N N . ASP A 1 119 ? 19.817 0.614 -13.084 1.00 60.81 119 ASP A N 1
ATOM 900 C CA . ASP A 1 119 ? 19.459 0.664 -14.506 1.00 60.81 119 ASP A CA 1
ATOM 901 C C . ASP A 1 119 ? 19.619 2.104 -15.050 1.00 60.81 119 ASP A C 1
ATOM 903 O O . ASP A 1 119 ? 18.832 3.000 -14.735 1.00 60.81 119 ASP A O 1
ATOM 907 N N . ASP A 1 120 ? 20.620 2.318 -15.912 1.00 55.06 120 ASP A N 1
ATOM 908 C CA . ASP A 1 120 ? 21.046 3.623 -16.471 1.00 55.06 120 ASP A CA 1
ATOM 909 C C . ASP A 1 120 ? 19.959 4.405 -17.253 1.00 55.06 120 ASP A C 1
ATOM 911 O O . ASP A 1 120 ? 20.114 5.594 -17.531 1.00 55.06 120 ASP A O 1
ATOM 915 N N . ASP A 1 121 ? 18.835 3.778 -17.618 1.00 56.25 121 ASP A N 1
ATOM 916 C CA . ASP A 1 121 ? 17.880 4.305 -18.614 1.00 56.25 121 ASP A CA 1
ATOM 917 C C . ASP A 1 121 ? 16.654 5.034 -18.010 1.00 56.25 121 ASP A C 1
ATOM 919 O O . ASP A 1 121 ? 15.569 5.121 -18.599 1.00 56.25 121 ASP A O 1
ATOM 923 N N . GLY A 1 122 ? 16.832 5.576 -16.804 1.00 57.06 122 GLY A N 1
ATOM 924 C CA . GLY A 1 122 ? 15.833 6.355 -16.077 1.00 57.06 122 GLY A CA 1
ATOM 925 C C . GLY A 1 122 ? 15.149 5.538 -14.986 1.00 57.06 122 GLY A C 1
ATOM 926 O O . GLY A 1 122 ? 14.265 4.727 -15.256 1.00 57.06 122 GLY A O 1
ATOM 927 N N . SER A 1 123 ? 15.523 5.823 -13.737 1.00 66.69 123 SER A N 1
ATOM 928 C CA . SER A 1 123 ? 15.006 5.163 -12.534 1.00 66.69 123 SER A CA 1
ATOM 929 C C . SER A 1 123 ? 13.481 5.024 -12.542 1.00 66.69 123 SER A C 1
ATOM 931 O O . SER A 1 123 ? 12.741 5.987 -12.778 1.00 66.69 123 SER A O 1
ATOM 933 N N . GLY A 1 124 ? 12.993 3.806 -12.313 1.00 80.19 124 GLY A N 1
ATOM 934 C CA . GLY A 1 124 ? 11.560 3.541 -12.333 1.00 80.19 124 GLY A CA 1
ATOM 935 C C . GLY A 1 124 ? 10.789 4.289 -11.240 1.00 80.19 124 GLY A C 1
ATOM 936 O O . GLY A 1 124 ? 11.352 4.784 -10.268 1.00 80.19 124 GLY A O 1
ATOM 937 N N . TRP A 1 125 ? 9.471 4.374 -11.389 1.00 88.19 125 TRP A N 1
ATOM 938 C CA . TRP A 1 125 ? 8.592 5.010 -10.403 1.00 88.19 125 TRP A CA 1
ATOM 939 C C . TRP A 1 125 ? 7.737 3.983 -9.657 1.00 88.19 125 TRP A C 1
ATOM 941 O O . TRP A 1 125 ? 7.487 2.878 -10.151 1.00 88.19 125 TRP A O 1
ATOM 951 N N . VAL A 1 126 ? 7.265 4.371 -8.470 1.00 91.88 126 VAL A N 1
ATOM 952 C CA . VAL A 1 126 ? 6.313 3.599 -7.663 1.00 91.88 126 VAL A CA 1
ATOM 953 C C . VAL A 1 126 ? 5.157 4.500 -7.226 1.00 91.88 126 VAL A C 1
ATOM 955 O O . VAL A 1 126 ? 5.383 5.582 -6.690 1.00 91.88 126 VAL A O 1
ATOM 958 N N . ILE A 1 127 ? 3.921 4.041 -7.420 1.00 94.19 127 ILE A N 1
ATOM 959 C CA . ILE A 1 127 ? 2.721 4.638 -6.821 1.00 94.19 127 ILE A CA 1
ATOM 960 C C . ILE A 1 127 ? 2.225 3.692 -5.729 1.00 94.19 127 ILE A C 1
ATOM 962 O O . ILE A 1 127 ? 2.050 2.501 -5.978 1.00 94.19 127 ILE A O 1
ATOM 966 N N . VAL A 1 128 ? 1.977 4.210 -4.531 1.00 95.81 128 VAL A N 1
ATOM 967 C CA . VAL A 1 128 ? 1.399 3.460 -3.411 1.00 95.81 128 VAL A CA 1
ATOM 968 C C . VAL A 1 128 ? 0.058 4.076 -3.056 1.00 95.81 128 VAL A C 1
ATOM 970 O O . VAL A 1 128 ? -0.007 5.234 -2.654 1.00 95.81 128 VAL A O 1
ATOM 973 N N . ILE A 1 129 ? -1.008 3.300 -3.200 1.00 96.19 129 ILE A N 1
ATOM 974 C CA . ILE A 1 129 ? -2.379 3.710 -2.913 1.00 96.19 129 ILE A CA 1
ATOM 975 C C . ILE A 1 129 ? -2.840 2.971 -1.657 1.00 96.19 129 ILE A C 1
ATOM 977 O O . ILE A 1 129 ? -2.873 1.741 -1.637 1.00 96.19 129 ILE A O 1
ATOM 981 N N . ILE A 1 130 ? -3.190 3.723 -0.616 1.00 96.25 130 ILE A N 1
ATOM 982 C CA . ILE A 1 130 ? -3.642 3.216 0.681 1.00 96.25 130 ILE A CA 1
ATOM 983 C C . ILE A 1 130 ? -5.108 3.608 0.880 1.00 96.25 130 ILE A C 1
ATOM 985 O O . ILE A 1 130 ? -5.417 4.767 1.157 1.00 96.25 130 ILE A O 1
ATOM 989 N N . ASP A 1 131 ? -6.001 2.633 0.749 1.00 93.88 131 ASP A N 1
ATOM 990 C CA . ASP A 1 131 ? -7.452 2.782 0.845 1.00 93.88 131 ASP A CA 1
ATOM 991 C C . ASP A 1 131 ? -7.981 2.140 2.125 1.00 93.88 131 ASP A C 1
ATOM 993 O O . ASP A 1 131 ? -8.082 0.919 2.272 1.00 93.88 131 ASP A O 1
ATOM 997 N N . THR A 1 132 ? -8.191 3.004 3.117 1.00 91.81 132 THR A N 1
ATOM 998 C CA . THR A 1 132 ? -8.550 2.620 4.479 1.00 91.81 132 THR A CA 1
ATOM 999 C C . THR A 1 132 ? -9.036 3.826 5.279 1.00 91.81 132 THR A C 1
ATOM 1001 O O . THR A 1 132 ? -8.672 4.974 5.015 1.00 91.81 132 THR A O 1
ATOM 1004 N N . CYS A 1 133 ? -9.809 3.572 6.338 1.00 91.88 133 CYS A N 1
ATOM 1005 C CA . CYS A 1 133 ? -10.334 4.592 7.248 1.00 91.88 133 CYS A CA 1
ATOM 1006 C C . CYS A 1 133 ? -9.256 5.443 7.948 1.00 91.88 133 CYS A C 1
ATOM 1008 O O . CYS A 1 133 ? -9.575 6.505 8.481 1.00 91.88 133 CYS A O 1
ATOM 1010 N N . ARG A 1 134 ? -7.994 4.993 7.963 1.00 92.00 134 ARG A N 1
ATOM 1011 C CA . ARG A 1 134 ? -6.847 5.695 8.573 1.00 92.00 134 ARG A CA 1
ATOM 1012 C C . ARG A 1 134 ? -5.759 6.076 7.566 1.00 92.00 134 ARG A C 1
ATOM 1014 O O . ARG A 1 134 ? -4.598 6.218 7.942 1.00 92.00 134 ARG A O 1
ATOM 1021 N N . SER A 1 135 ? -6.110 6.207 6.288 1.00 93.69 135 SER A N 1
ATOM 1022 C CA . SER A 1 135 ? -5.127 6.406 5.219 1.00 93.69 135 SER A CA 1
ATOM 1023 C C . SER A 1 135 ? -4.259 7.644 5.422 1.00 93.69 135 SER A C 1
ATOM 1025 O O . SER A 1 135 ? -3.058 7.534 5.232 1.00 93.69 135 SER A O 1
ATOM 1027 N N . VAL A 1 136 ? -4.805 8.770 5.900 1.00 92.94 136 VAL A N 1
ATOM 1028 C CA . VAL A 1 136 ? -4.001 9.970 6.212 1.00 92.94 136 VAL A CA 1
ATOM 1029 C C . VAL A 1 136 ? -2.889 9.651 7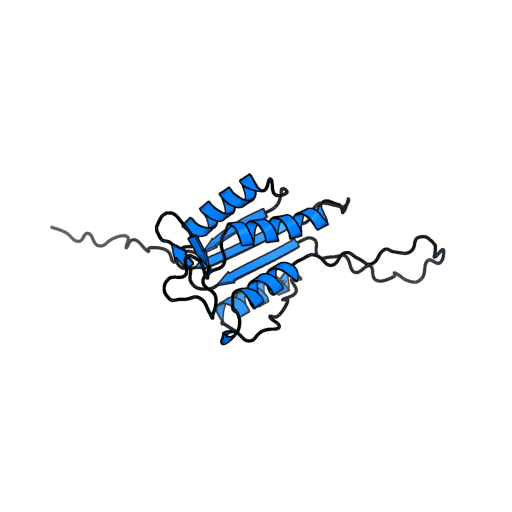.214 1.00 92.94 136 VAL A C 1
ATOM 1031 O O . VAL A 1 136 ? -1.720 9.849 6.910 1.00 92.94 136 VAL A O 1
ATOM 1034 N N . GLN A 1 137 ? -3.231 9.073 8.372 1.00 93.56 137 GLN A N 1
ATOM 1035 C CA . GLN A 1 137 ? -2.241 8.786 9.416 1.00 93.56 137 GLN A CA 1
ATOM 1036 C C . GLN A 1 137 ? -1.202 7.752 8.963 1.00 93.56 137 GLN A C 1
ATOM 1038 O O . GLN A 1 137 ? -0.032 7.831 9.327 1.00 93.56 137 GLN A O 1
ATOM 1043 N N . ILE A 1 138 ? -1.626 6.775 8.159 1.00 94.94 138 ILE A N 1
ATOM 1044 C CA . ILE A 1 138 ? -0.727 5.758 7.610 1.00 94.94 138 ILE A CA 1
ATOM 1045 C C . ILE A 1 138 ? 0.221 6.367 6.572 1.00 94.94 138 ILE A C 1
ATOM 1047 O O . ILE A 1 138 ? 1.396 6.015 6.565 1.00 94.94 138 ILE A O 1
ATOM 1051 N N . ILE A 1 139 ? -0.257 7.278 5.720 1.00 95.50 139 ILE A N 1
ATOM 1052 C CA . ILE A 1 139 ? 0.564 7.969 4.716 1.00 95.50 139 ILE A CA 1
ATOM 1053 C C . ILE A 1 139 ? 1.591 8.880 5.391 1.00 95.50 139 ILE A C 1
ATOM 1055 O O . ILE A 1 139 ? 2.750 8.868 4.980 1.00 95.50 139 ILE A O 1
ATOM 1059 N N . ASP A 1 140 ? 1.213 9.603 6.447 1.00 94.81 140 ASP A N 1
ATOM 1060 C CA . ASP A 1 140 ? 2.145 10.440 7.213 1.00 94.81 140 ASP A CA 1
ATOM 1061 C C . ASP A 1 140 ? 3.265 9.588 7.831 1.00 94.81 140 ASP A C 1
ATOM 1063 O O . ASP A 1 140 ? 4.451 9.867 7.641 1.00 94.81 140 ASP A O 1
ATOM 1067 N N . ALA A 1 141 ? 2.901 8.484 8.494 1.00 95.19 141 ALA A N 1
ATOM 1068 C CA . ALA A 1 141 ? 3.868 7.561 9.085 1.00 95.19 141 ALA A CA 1
ATOM 1069 C C . ALA A 1 141 ? 4.759 6.881 8.030 1.00 95.19 141 ALA A C 1
ATOM 1071 O O . ALA A 1 141 ? 5.966 6.743 8.227 1.00 95.19 141 ALA A O 1
ATOM 1072 N N . LEU A 1 142 ? 4.187 6.493 6.886 1.00 95.38 142 LEU A N 1
ATOM 1073 C CA . LEU A 1 142 ? 4.930 5.908 5.770 1.00 95.38 142 LEU A CA 1
ATOM 1074 C C . LEU A 1 142 ? 5.905 6.916 5.153 1.00 95.38 142 LEU A C 1
ATOM 1076 O O . LEU A 1 142 ? 7.030 6.553 4.819 1.00 95.38 142 LEU A O 1
ATOM 1080 N N . THR A 1 143 ? 5.497 8.178 5.028 1.00 94.88 143 THR A N 1
ATOM 1081 C CA . THR A 1 143 ? 6.357 9.262 4.540 1.00 94.88 143 THR A CA 1
ATOM 1082 C C . THR A 1 143 ? 7.561 9.437 5.455 1.00 94.88 143 THR A C 1
ATOM 1084 O O . THR A 1 143 ? 8.691 9.451 4.969 1.00 94.88 143 THR A O 1
ATOM 1087 N N . GLN A 1 144 ? 7.336 9.494 6.771 1.00 94.56 144 GLN A N 1
ATOM 1088 C CA . GLN A 1 144 ? 8.423 9.596 7.743 1.00 94.56 144 GLN A CA 1
ATOM 1089 C C . GLN A 1 144 ? 9.376 8.399 7.647 1.00 94.56 144 GLN A C 1
ATOM 1091 O O . GLN A 1 144 ? 10.583 8.586 7.519 1.00 94.56 144 GLN A O 1
ATOM 1096 N N . ALA A 1 145 ? 8.840 7.177 7.601 1.00 94.69 145 ALA A N 1
ATOM 1097 C CA . ALA A 1 145 ? 9.658 5.976 7.466 1.00 94.69 145 ALA A CA 1
ATOM 1098 C C . ALA A 1 145 ? 10.493 5.980 6.170 1.00 94.69 145 ALA A C 1
ATOM 1100 O O . ALA A 1 145 ? 11.671 5.629 6.190 1.00 94.69 145 ALA A O 1
ATOM 1101 N N . LEU A 1 146 ? 9.927 6.410 5.036 1.00 92.88 146 LEU A N 1
ATOM 1102 C CA . LEU A 1 146 ? 10.658 6.509 3.765 1.00 92.88 146 LEU A CA 1
ATOM 1103 C C . LEU A 1 146 ? 11.806 7.527 3.819 1.00 92.88 146 LEU A C 1
ATOM 1105 O O . LEU A 1 146 ? 12.866 7.257 3.240 1.00 92.88 146 LEU A O 1
ATOM 1109 N N . ILE A 1 147 ? 11.602 8.657 4.508 1.00 91.38 147 ILE A N 1
ATOM 1110 C CA . ILE A 1 147 ? 12.638 9.667 4.772 1.00 91.38 147 ILE A CA 1
ATOM 1111 C C . ILE A 1 147 ? 13.763 9.051 5.610 1.00 91.38 147 ILE A C 1
ATOM 1113 O O . ILE A 1 147 ? 14.932 9.172 5.238 1.00 91.38 147 ILE A O 1
ATOM 1117 N N . ASP A 1 148 ? 13.420 8.330 6.678 1.00 90.44 148 ASP A N 1
ATOM 1118 C CA . ASP A 1 148 ? 14.392 7.687 7.570 1.00 90.44 148 ASP A CA 1
ATOM 1119 C C . ASP A 1 148 ? 15.225 6.620 6.835 1.00 90.44 148 ASP A C 1
ATOM 1121 O O . ASP A 1 148 ? 16.440 6.523 7.030 1.00 90.44 148 ASP A O 1
ATOM 1125 N N . PHE A 1 149 ? 14.606 5.874 5.912 1.00 84.06 149 PHE A N 1
ATOM 1126 C CA . PHE A 1 149 ? 15.291 4.914 5.038 1.00 84.06 149 PHE A CA 1
ATOM 1127 C C . PHE A 1 149 ? 16.136 5.555 3.927 1.00 84.06 149 PHE A C 1
ATOM 1129 O O . PHE A 1 149 ? 16.818 4.828 3.205 1.00 84.06 149 PHE A O 1
ATOM 1136 N N . LYS A 1 150 ? 16.108 6.888 3.766 1.00 82.75 150 LYS A N 1
ATOM 1137 C CA . LYS A 1 150 ? 16.738 7.604 2.639 1.00 82.75 150 LYS A CA 1
ATOM 1138 C C . LYS A 1 150 ? 16.323 7.009 1.288 1.00 82.75 150 LYS A C 1
ATOM 1140 O O . LYS A 1 150 ? 17.155 6.802 0.404 1.00 82.75 150 LYS A O 1
ATOM 1145 N N . SER A 1 151 ? 15.040 6.670 1.164 1.00 69.69 151 SER A N 1
ATOM 1146 C CA . SER A 1 151 ? 14.526 5.933 0.007 1.00 69.69 151 SER A CA 1
ATOM 1147 C C . SER A 1 151 ? 14.729 6.712 -1.302 1.00 69.69 151 SER A C 1
ATOM 1149 O O . SER A 1 151 ? 14.694 7.946 -1.283 1.00 69.69 151 SER A O 1
ATOM 1151 N N . PRO A 1 152 ? 14.922 6.026 -2.446 1.00 66.94 152 PRO A N 1
ATOM 1152 C CA . PRO A 1 152 ? 15.212 6.690 -3.713 1.00 66.94 152 PRO A CA 1
ATOM 1153 C C . PRO A 1 152 ? 14.078 7.626 -4.157 1.00 66.94 152 PRO A C 1
ATOM 1155 O O . PRO A 1 152 ? 12.912 7.395 -3.818 1.00 66.94 152 PRO A O 1
ATOM 1158 N N . PRO A 1 153 ? 14.388 8.666 -4.952 1.00 71.25 153 PRO A N 1
ATOM 1159 C CA . PRO A 1 153 ? 13.370 9.562 -5.489 1.00 71.25 153 PRO A CA 1
ATOM 1160 C C . PRO A 1 153 ? 12.387 8.800 -6.400 1.00 71.25 153 PRO A C 1
ATOM 1162 O O . PRO A 1 153 ? 12.751 7.780 -6.977 1.00 71.25 153 PRO A O 1
ATOM 1165 N N . ARG A 1 154 ? 11.178 9.358 -6.603 1.00 87.75 154 ARG A N 1
ATOM 1166 C CA . ARG A 1 154 ? 10.084 8.865 -7.491 1.00 87.75 154 ARG A CA 1
ATOM 1167 C C . ARG A 1 154 ? 9.089 7.878 -6.859 1.00 87.75 154 ARG A C 1
ATOM 1169 O O . ARG A 1 154 ? 8.668 6.903 -7.487 1.00 87.75 154 ARG A O 1
ATOM 1176 N N . VAL A 1 155 ? 8.656 8.180 -5.637 1.00 91.75 155 VAL A N 1
ATOM 1177 C CA . VAL A 1 155 ? 7.510 7.528 -4.987 1.00 91.75 155 VAL A CA 1
ATOM 1178 C C . VAL A 1 155 ? 6.351 8.523 -4.881 1.00 91.75 155 VAL A C 1
ATOM 1180 O O . VAL A 1 155 ? 6.537 9.624 -4.369 1.00 91.75 155 VAL A O 1
ATOM 1183 N N . LEU A 1 156 ? 5.163 8.139 -5.353 1.00 94.31 156 LEU A N 1
ATOM 1184 C CA . LEU A 1 156 ? 3.910 8.864 -5.126 1.00 94.31 156 LEU A CA 1
ATOM 1185 C C . LEU A 1 156 ? 3.063 8.093 -4.112 1.00 94.31 156 LEU A C 1
ATOM 1187 O O . LEU A 1 156 ? 2.732 6.931 -4.341 1.00 94.31 156 LEU A O 1
ATOM 1191 N N . LEU A 1 157 ? 2.689 8.747 -3.015 1.00 95.81 157 LEU A N 1
ATOM 1192 C CA . LEU A 1 157 ? 1.798 8.188 -2.001 1.00 95.81 157 LEU A CA 1
ATOM 1193 C C . LEU A 1 157 ? 0.395 8.784 -2.158 1.00 95.81 157 LEU A C 1
ATOM 1195 O O . LEU A 1 157 ? 0.237 10.002 -2.221 1.00 95.81 157 LEU A O 1
ATOM 1199 N N . VAL A 1 158 ? -0.623 7.929 -2.210 1.00 96.00 158 VAL A N 1
ATOM 1200 C CA . VAL A 1 158 ? -2.032 8.311 -2.355 1.00 96.00 158 VAL A CA 1
ATOM 1201 C C . VAL A 1 158 ? -2.823 7.717 -1.195 1.00 96.00 158 VAL A C 1
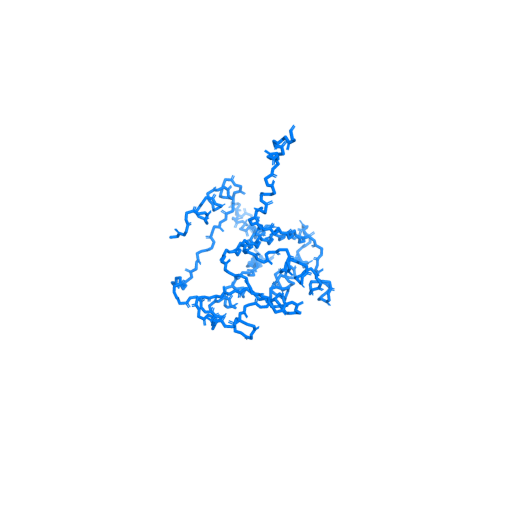ATOM 1203 O O . VAL A 1 158 ? -2.977 6.503 -1.096 1.00 96.00 158 VAL A O 1
ATOM 1206 N N . GLY A 1 159 ? -3.343 8.571 -0.316 1.00 94.31 159 GLY A N 1
ATOM 1207 C CA . GLY A 1 159 ? -4.298 8.167 0.714 1.00 94.31 159 GLY A CA 1
ATOM 1208 C C . GLY A 1 159 ? -5.733 8.313 0.215 1.00 94.31 159 GLY A C 1
ATOM 1209 O O . GLY A 1 159 ? -6.138 9.407 -0.174 1.00 94.31 159 GLY A O 1
ATOM 1210 N N . VAL A 1 160 ? -6.514 7.234 0.254 1.00 91.56 160 VAL A N 1
ATOM 1211 C CA . VAL A 1 160 ? -7.961 7.271 0.009 1.00 91.56 160 VAL A CA 1
ATOM 1212 C C . VAL A 1 160 ? -8.654 7.209 1.357 1.00 91.56 160 VAL A C 1
ATOM 1214 O O . VAL A 1 160 ? -8.583 6.214 2.080 1.00 91.56 160 VAL A O 1
ATOM 1217 N N . SER A 1 161 ? -9.246 8.326 1.758 1.00 79.19 161 SER A N 1
ATOM 1218 C CA . SER A 1 161 ? -10.035 8.420 2.984 1.00 79.19 161 SER A CA 1
ATOM 1219 C C . SER A 1 161 ? -11.495 8.601 2.592 1.00 79.19 161 SER A C 1
ATOM 1221 O O . SER A 1 161 ? -11.771 9.419 1.706 1.00 79.19 161 SER A O 1
ATOM 1223 N N . PRO A 1 162 ? -12.453 7.924 3.250 1.00 64.75 162 PRO A N 1
ATOM 1224 C CA . PRO A 1 162 ? -13.842 8.322 3.115 1.00 64.75 162 PRO A CA 1
ATOM 1225 C C . PRO A 1 162 ? -13.934 9.785 3.557 1.00 64.75 162 PRO A C 1
ATOM 1227 O O . PRO A 1 162 ? -13.541 10.136 4.673 1.00 64.75 162 PRO A O 1
ATOM 1230 N N . ARG A 1 163 ? -14.375 10.667 2.653 1.00 52.44 163 ARG A N 1
ATOM 1231 C CA . ARG A 1 163 ? -14.607 12.070 2.995 1.00 52.44 163 ARG A CA 1
ATOM 1232 C C . ARG A 1 163 ? -15.542 12.105 4.202 1.00 52.44 163 ARG A C 1
ATOM 1234 O O . ARG A 1 163 ? -16.641 11.561 4.142 1.00 52.44 163 ARG A O 1
ATOM 1241 N N . VAL A 1 164 ? -15.154 12.827 5.253 1.00 49.56 164 VAL A N 1
ATOM 1242 C CA . VAL A 1 164 ? -16.157 13.469 6.103 1.00 49.56 164 VAL A CA 1
ATOM 1243 C C . VAL A 1 164 ? -16.846 14.474 5.193 1.00 49.56 164 VAL A C 1
ATOM 1245 O O . VAL A 1 164 ? -16.325 15.558 4.931 1.00 49.56 164 VAL A O 1
ATOM 1248 N N . GLN A 1 165 ? -17.990 14.090 4.642 1.00 42.06 165 GLN A N 1
ATOM 1249 C CA . GLN A 1 165 ? -18.913 15.032 4.043 1.00 42.06 165 GLN A CA 1
ATOM 1250 C C . GLN A 1 165 ? -19.430 15.881 5.209 1.00 42.06 165 GLN A C 1
ATOM 1252 O O . GLN A 1 165 ? -20.400 15.525 5.869 1.00 42.06 165 GLN A O 1
ATOM 1257 N N . ARG A 1 166 ? -18.723 16.971 5.550 1.00 40.62 166 ARG A N 1
ATOM 1258 C CA . ARG A 1 166 ? -19.334 18.035 6.349 1.00 40.62 166 ARG A CA 1
ATOM 1259 C C . ARG A 1 166 ? -20.534 18.489 5.530 1.00 40.62 166 ARG A C 1
ATOM 1261 O O . ARG A 1 166 ? -20.343 19.023 4.440 1.00 40.62 166 ARG A O 1
ATOM 1268 N N . ALA A 1 167 ? -21.735 18.185 6.018 1.00 41.25 167 ALA A N 1
ATOM 1269 C CA . ALA A 1 167 ? -22.976 18.679 5.452 1.00 41.25 167 ALA A CA 1
ATOM 1270 C C . ALA A 1 167 ? -22.843 20.196 5.306 1.00 41.25 167 ALA A C 1
ATOM 1272 O O . ALA A 1 167 ? -22.684 20.922 6.288 1.00 41.25 167 ALA A O 1
ATOM 1273 N N . TRP A 1 168 ? -22.792 20.654 4.061 1.00 36.66 168 TRP A N 1
ATOM 1274 C CA . TRP A 1 168 ? -22.822 22.066 3.750 1.00 36.66 168 TRP A CA 1
ATOM 1275 C C . TRP A 1 168 ? -24.299 22.435 3.661 1.00 36.66 168 TRP A C 1
ATOM 1277 O O . TRP A 1 168 ? -24.982 21.975 2.753 1.00 36.66 168 TRP A O 1
ATOM 1287 N N . GLY A 1 169 ? -24.767 23.219 4.634 1.00 49.78 169 GLY A N 1
ATOM 1288 C CA . GLY A 1 169 ? -26.055 23.904 4.588 1.00 49.78 169 GLY A CA 1
ATOM 1289 C C . GLY A 1 169 ? -27.251 23.106 5.099 1.00 49.78 169 GLY A C 1
ATOM 1290 O O . GLY A 1 169 ? -28.023 22.600 4.305 1.00 49.78 169 GLY A O 1
ATOM 1291 N N . ASP A 1 170 ? -27.442 23.110 6.417 1.00 47.28 170 ASP A N 1
ATOM 1292 C CA . ASP A 1 170 ? -28.776 23.272 7.007 1.00 47.28 170 ASP A CA 1
ATOM 1293 C C . ASP A 1 170 ? -28.630 24.222 8.198 1.00 47.28 170 ASP A C 1
ATOM 1295 O O . ASP A 1 170 ? -28.491 23.836 9.356 1.00 47.28 170 ASP A O 1
ATOM 1299 N N . SER A 1 171 ? -28.573 25.513 7.882 1.00 46.19 171 SER A N 1
ATOM 1300 C CA . SER A 1 171 ? -28.890 26.572 8.833 1.00 46.19 171 SER A CA 1
ATOM 1301 C C . SER A 1 171 ? -30.180 27.226 8.362 1.00 46.19 171 SER A C 1
ATOM 1303 O O . SER A 1 171 ? -30.177 28.324 7.805 1.00 46.19 171 SER A O 1
ATOM 1305 N N . THR A 1 172 ? -31.285 26.508 8.542 1.00 52.75 172 THR A N 1
ATOM 1306 C CA . THR A 1 172 ? -32.609 27.116 8.593 1.00 52.75 172 THR A CA 1
ATOM 1307 C C . THR A 1 172 ? -32.766 27.852 9.920 1.00 52.75 172 THR A C 1
ATOM 1309 O O . THR A 1 172 ? -32.892 27.217 10.965 1.00 52.75 172 THR A O 1
ATOM 1312 N N . THR A 1 173 ? -32.838 29.182 9.794 1.00 41.88 173 THR A N 1
ATOM 1313 C CA . THR A 1 173 ? -33.649 30.132 10.589 1.00 41.88 173 THR A CA 1
ATOM 1314 C C . THR A 1 173 ? -33.303 30.366 12.064 1.00 41.88 173 THR A C 1
ATOM 1316 O O . THR A 1 173 ? -32.811 29.499 12.781 1.00 41.88 173 THR A O 1
ATOM 1319 N N . PRO A 1 174 ? -33.538 31.605 12.514 1.00 52.78 174 PRO A N 1
ATOM 1320 C CA . PRO A 1 174 ? -34.744 31.877 13.298 1.00 52.78 174 PRO A CA 1
ATOM 1321 C C . PRO A 1 174 ? -35.873 32.504 12.478 1.00 52.78 174 PRO A C 1
ATOM 1323 O O . PRO A 1 174 ? -35.574 33.271 11.535 1.00 52.78 174 PRO A O 1
#

pLDDT: mean 79.17, std 17.65, range [36.66, 96.25]

Radius of gyration: 20.05 Å; chains: 1; bounding box: 64×49×55 Å

Foldseek 3Di:
DPVVVVVVCVVVVVVVDDDDDQPDDQLGCFPVSVLVVLVVPAWDDFDDDDPPDPDPDPPPPRPDTDLEEEAEDADEKDDPPPFIFGDGNPAPPRNRVGGHGLLSVLVSQLNRQVVQVPPPPDGGAYEYEHHYQCQVVSQVRNVVSNVVVVGDPHYHYHYHHDDPPPPDDDPDDD

Sequence (174 aa):
MEPEVGRVVDLLSSFGAELVPWSTSAPSRGADAVQERLHQWRPVLPTVWDKSSEEPGPAANVVRSPRGSVLYWVGHGWSDGRRHALAHARSPVVVGSGGVLPEQLAHAIAAHQARRADDDDGSGWVIVIIDTCRSVQIIDALTQALIDFKSPPRVLLVGVSPRVQRAWGDSTTP